Protein AF-A0AAE9F4W0-F1 (afdb_monomer_lite)

Foldseek 3Di:
DWWDKDKDDWDWADDPPDPKIKIKIKIKTFADPQKFKWKAFPVGDGDCQPPPRHRMRIWMWMAMPVVRFIWTQPPVVRDTHTTDDMTMDIDHPD

Radius of gyration: 14.49 Å; chains: 1; bounding box: 34×23×46 Å

Organism: Caenorhabditis briggsae (NCBI:txid6238)

Structure (mmCIF, N/CA/C/O backbone):
data_AF-A0AAE9F4W0-F1
#
_entry.id   AF-A0AAE9F4W0-F1
#
loop_
_atom_site.group_PDB
_atom_site.id
_atom_site.type_symbol
_atom_site.label_atom_id
_atom_site.label_alt_id
_atom_site.label_comp_id
_atom_site.label_asym_id
_atom_site.label_entity_id
_atom_site.label_seq_id
_atom_site.pdbx_PDB_ins_code
_atom_site.Cartn_x
_atom_site.Cartn_y
_atom_site.Cartn_z
_atom_site.occupancy
_atom_site.B_iso_or_equiv
_atom_site.auth_seq_id
_atom_site.auth_comp_id
_atom_site.auth_asym_id
_atom_site.auth_atom_id
_atom_site.pdbx_PDB_model_num
ATOM 1 N N . MET A 1 1 ? -15.656 -5.391 10.576 1.00 91.56 1 MET A N 1
ATOM 2 C CA . MET A 1 1 ? -16.503 -5.196 9.374 1.00 91.56 1 MET A CA 1
ATOM 3 C C . MET A 1 1 ? -15.596 -4.914 8.186 1.00 91.56 1 MET A C 1
ATOM 5 O O . MET A 1 1 ? -14.568 -4.294 8.397 1.00 91.56 1 MET A O 1
ATOM 9 N N . MET A 1 2 ? -15.902 -5.396 6.978 1.00 95.00 2 MET A N 1
ATOM 10 C CA . MET A 1 2 ? -15.079 -5.078 5.801 1.00 95.00 2 MET A CA 1
ATOM 11 C C . MET A 1 2 ? -15.327 -3.627 5.375 1.00 95.00 2 MET A C 1
ATOM 13 O O . MET A 1 2 ? -16.481 -3.207 5.307 1.00 95.00 2 MET A O 1
ATOM 17 N N . ILE A 1 3 ? -14.257 -2.891 5.080 1.00 97.44 3 ILE A N 1
ATOM 18 C CA . ILE A 1 3 ? -14.313 -1.495 4.624 1.00 97.44 3 ILE A CA 1
ATOM 19 C C . ILE A 1 3 ? -13.695 -1.362 3.228 1.00 97.44 3 ILE A C 1
ATOM 21 O O . ILE A 1 3 ? -12.825 -2.163 2.866 1.00 97.44 3 ILE A O 1
ATOM 25 N N . PRO A 1 4 ? -14.139 -0.384 2.419 1.00 97.06 4 PRO A N 1
ATOM 26 C CA . PRO A 1 4 ? -13.627 -0.205 1.070 1.00 97.06 4 PRO A CA 1
ATOM 27 C C . PRO A 1 4 ? -12.134 0.127 1.068 1.00 97.06 4 PRO A C 1
ATOM 29 O O . PRO A 1 4 ? -11.629 0.864 1.917 1.00 97.06 4 PRO A O 1
ATOM 32 N N . VAL A 1 5 ? -11.447 -0.403 0.060 1.00 96.94 5 VAL A N 1
ATOM 33 C CA . VAL A 1 5 ? -10.071 -0.044 -0.276 1.00 96.94 5 VAL A CA 1
ATOM 34 C C . VAL A 1 5 ? -10.120 0.972 -1.410 1.00 96.94 5 VAL A C 1
ATOM 36 O O . VAL A 1 5 ? -10.782 0.747 -2.423 1.00 96.94 5 VAL A O 1
ATOM 39 N N . THR A 1 6 ? -9.419 2.086 -1.249 1.00 97.31 6 THR A N 1
ATOM 40 C CA . THR A 1 6 ? -9.327 3.152 -2.250 1.00 97.31 6 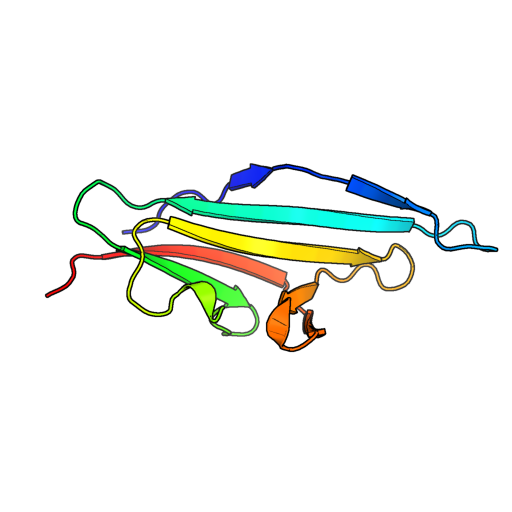THR A CA 1
ATOM 41 C C . THR A 1 6 ? -7.894 3.304 -2.733 1.00 97.31 6 THR A C 1
ATOM 43 O O . THR A 1 6 ? -6.961 3.214 -1.940 1.00 97.31 6 THR A O 1
ATOM 46 N N . SER A 1 7 ? -7.712 3.588 -4.019 1.00 96.00 7 SER A N 1
ATOM 47 C CA . SER A 1 7 ? -6.411 3.917 -4.607 1.00 96.00 7 SER A CA 1
ATOM 48 C C . SER A 1 7 ? -6.383 5.365 -5.087 1.00 96.00 7 SER A C 1
ATOM 50 O O . SER A 1 7 ? -7.360 5.843 -5.663 1.00 96.00 7 SER A O 1
ATOM 52 N N . SER A 1 8 ? -5.261 6.056 -4.905 1.00 97.25 8 SER A N 1
ATOM 53 C CA . SER A 1 8 ? -5.076 7.436 -5.366 1.00 97.25 8 SER A CA 1
ATOM 54 C C . SER A 1 8 ? -3.618 7.726 -5.729 1.00 97.25 8 SER A C 1
ATOM 56 O O . SER A 1 8 ? -2.722 6.938 -5.427 1.00 97.25 8 SER A O 1
ATOM 58 N N . GLY A 1 9 ? -3.380 8.856 -6.403 1.00 95.56 9 GLY A N 1
ATOM 59 C CA . GLY A 1 9 ? -2.022 9.342 -6.666 1.00 95.56 9 GLY A CA 1
ATOM 60 C C . GLY A 1 9 ? -1.192 8.433 -7.575 1.00 95.56 9 GLY A C 1
ATOM 61 O O . GLY A 1 9 ? 0.005 8.283 -7.346 1.00 95.56 9 GLY A O 1
ATOM 62 N N . LEU A 1 10 ? -1.813 7.807 -8.583 1.00 96.62 10 LEU A N 1
ATOM 63 C CA . LEU A 1 10 ? -1.084 7.007 -9.564 1.00 96.62 10 LEU A CA 1
ATOM 64 C C . LEU A 1 10 ? -0.073 7.886 -10.312 1.00 96.62 10 LEU A C 1
ATOM 66 O O . LEU A 1 10 ? -0.433 8.864 -10.965 1.00 96.62 10 LEU A O 1
ATOM 70 N N . THR A 1 11 ? 1.190 7.495 -10.239 1.00 96.94 11 THR A N 1
ATOM 71 C CA . THR A 1 11 ? 2.314 8.101 -10.951 1.00 96.94 11 THR A CA 1
ATOM 72 C C . THR A 1 11 ? 3.000 7.034 -11.787 1.00 96.94 11 THR A C 1
ATOM 74 O O . THR A 1 11 ? 3.112 5.887 -11.361 1.00 96.94 11 THR A O 1
ATOM 77 N N . VAL A 1 12 ? 3.452 7.398 -12.985 1.00 96.62 12 VAL A N 1
ATOM 78 C CA . VAL A 1 12 ? 4.146 6.489 -13.904 1.00 96.62 12 VAL A CA 1
ATOM 79 C C . VAL A 1 12 ? 5.470 7.128 -14.287 1.00 96.62 12 VAL A C 1
ATOM 81 O O . VAL A 1 12 ? 5.498 8.255 -14.775 1.00 96.62 12 VAL A O 1
ATOM 84 N N . THR A 1 13 ? 6.569 6.421 -14.041 1.00 96.38 13 THR A N 1
ATOM 85 C CA . THR A 1 13 ? 7.930 6.908 -14.295 1.00 96.38 13 THR A CA 1
ATOM 86 C C . THR A 1 13 ? 8.642 5.978 -15.276 1.00 96.38 13 THR A C 1
ATOM 88 O O . THR A 1 13 ? 8.684 4.774 -15.019 1.00 96.38 13 THR A O 1
ATOM 91 N N . PRO A 1 14 ? 9.204 6.485 -16.388 1.00 95.81 14 PRO A N 1
ATOM 92 C CA . PRO A 1 14 ? 10.004 5.676 -17.304 1.00 95.81 14 PRO A CA 1
ATOM 93 C C . PRO A 1 14 ? 11.252 5.106 -16.626 1.00 95.81 14 PRO A C 1
ATOM 95 O O . PRO A 1 14 ? 11.899 5.791 -15.832 1.00 95.81 14 PRO A O 1
ATOM 98 N N . ILE A 1 15 ? 11.625 3.877 -16.975 1.00 93.50 15 ILE A N 1
ATOM 99 C CA . ILE A 1 15 ? 12.904 3.285 -16.580 1.00 93.50 15 ILE A CA 1
ATOM 100 C C . ILE A 1 15 ? 13.953 3.700 -17.629 1.00 93.50 15 ILE A C 1
ATOM 102 O O . ILE A 1 15 ? 13.788 3.381 -18.811 1.00 93.50 15 ILE A O 1
ATOM 106 N N . PRO A 1 16 ? 15.026 4.420 -17.243 1.00 93.19 16 PRO A N 1
ATOM 107 C CA . PRO A 1 16 ? 15.997 4.955 -18.193 1.00 93.19 16 PRO A CA 1
ATOM 108 C C . PRO A 1 16 ? 16.573 3.891 -19.129 1.00 93.19 16 PRO A C 1
ATOM 110 O O . PRO A 1 16 ? 16.925 2.797 -18.694 1.00 93.19 16 PRO A O 1
ATOM 113 N N . ASN A 1 17 ? 16.729 4.251 -20.405 1.00 93.56 17 ASN A N 1
ATOM 114 C CA . ASN A 1 17 ? 17.279 3.392 -21.463 1.00 93.56 17 ASN A CA 1
ATOM 115 C C . ASN A 1 17 ? 16.441 2.139 -21.787 1.00 93.56 17 ASN A C 1
ATOM 117 O O . ASN A 1 17 ? 16.944 1.220 -22.432 1.00 93.56 17 ASN A O 1
ATOM 121 N N . THR A 1 18 ? 15.171 2.103 -21.377 1.00 93.19 18 THR A N 1
ATOM 122 C CA . THR A 1 18 ? 14.222 1.028 -21.706 1.00 93.19 18 THR A CA 1
ATOM 123 C C . THR A 1 18 ? 12.889 1.614 -22.180 1.00 93.19 18 THR A C 1
ATOM 125 O O . THR A 1 18 ? 12.658 2.818 -22.066 1.00 93.19 18 THR A O 1
ATOM 128 N N . MET A 1 19 ? 12.000 0.761 -22.696 1.00 93.50 19 MET A N 1
ATOM 129 C CA . MET A 1 19 ? 10.590 1.114 -22.932 1.00 93.50 19 MET A CA 1
ATOM 130 C C . MET A 1 19 ? 9.713 0.854 -21.695 1.00 93.50 19 MET A C 1
ATOM 132 O O . MET A 1 19 ? 8.492 0.996 -21.762 1.00 93.50 19 MET A O 1
ATOM 136 N N . ASP A 1 20 ? 10.323 0.455 -20.578 1.00 96.06 20 ASP A N 1
ATOM 137 C CA . ASP A 1 20 ? 9.627 0.054 -19.368 1.00 96.06 20 ASP A CA 1
ATOM 138 C C . ASP A 1 20 ? 9.266 1.238 -18.472 1.00 96.06 20 ASP A C 1
ATOM 140 O O . ASP A 1 20 ? 9.846 2.325 -18.535 1.00 96.06 20 ASP A O 1
ATOM 144 N N . THR A 1 21 ? 8.289 1.016 -17.598 1.00 96.38 21 THR A N 1
ATOM 145 C CA . THR A 1 21 ? 7.788 2.014 -16.654 1.00 96.38 21 THR A CA 1
ATOM 146 C C . THR A 1 21 ? 7.615 1.419 -15.264 1.00 96.38 21 THR A C 1
ATOM 148 O O . THR A 1 21 ? 7.353 0.231 -15.096 1.00 96.38 21 THR A O 1
ATOM 151 N N . THR A 1 22 ? 7.735 2.268 -14.248 1.00 96.62 22 THR A N 1
ATOM 152 C CA . THR A 1 22 ? 7.329 1.968 -12.876 1.00 96.62 22 THR A CA 1
ATOM 153 C C . THR A 1 22 ? 6.096 2.792 -12.539 1.00 96.62 22 THR A C 1
ATOM 155 O O . THR A 1 22 ? 6.138 4.022 -12.561 1.00 96.62 22 THR A O 1
ATOM 158 N N . SER A 1 23 ? 5.005 2.111 -12.216 1.00 96.94 23 SER A N 1
ATOM 159 C CA . SER A 1 23 ? 3.785 2.703 -11.676 1.00 96.94 23 SER A CA 1
ATOM 160 C C . SER A 1 23 ? 3.843 2.702 -10.153 1.00 96.94 23 SER A C 1
ATOM 162 O O . SER A 1 23 ? 4.166 1.675 -9.566 1.00 96.94 23 SER A O 1
ATOM 164 N N . THR A 1 24 ? 3.511 3.815 -9.508 1.00 96.19 24 THR A N 1
ATOM 165 C CA . THR A 1 24 ? 3.423 3.930 -8.043 1.00 96.19 24 THR A CA 1
ATOM 166 C C . THR A 1 24 ? 2.100 4.574 -7.663 1.00 96.19 24 THR A C 1
ATOM 168 O O . THR A 1 24 ? 1.695 5.544 -8.297 1.00 96.19 24 THR A O 1
ATOM 171 N N . MET A 1 25 ? 1.420 4.058 -6.642 1.00 96.62 25 MET A N 1
ATOM 172 C CA . MET A 1 25 ? 0.184 4.651 -6.124 1.00 96.62 25 MET A CA 1
ATOM 173 C C . MET A 1 25 ? 0.068 4.481 -4.610 1.00 96.62 25 MET A C 1
ATOM 175 O O . MET A 1 25 ? 0.736 3.634 -4.010 1.00 96.62 25 MET A O 1
ATOM 179 N N . THR A 1 26 ? -0.827 5.257 -4.005 1.00 97.19 26 THR A N 1
ATOM 180 C CA . THR A 1 26 ? -1.233 5.085 -2.611 1.00 97.19 26 THR A CA 1
ATOM 181 C C . THR A 1 26 ? -2.503 4.250 -2.545 1.00 97.19 26 THR A C 1
ATOM 183 O O . THR A 1 26 ? -3.487 4.561 -3.216 1.00 97.19 26 THR A O 1
ATOM 186 N N . VAL A 1 27 ? -2.494 3.213 -1.711 1.00 96.81 27 VAL A N 1
ATOM 187 C CA . VAL A 1 27 ? -3.669 2.401 -1.376 1.00 96.81 27 VAL A CA 1
ATOM 188 C C . VAL A 1 27 ? -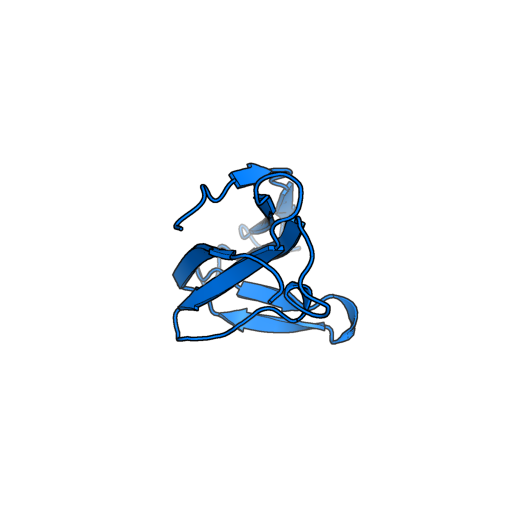4.035 2.676 0.073 1.00 96.81 27 VAL A C 1
ATOM 190 O O . VAL A 1 27 ? -3.176 2.617 0.949 1.00 96.81 27 VAL A O 1
ATOM 193 N N . SER A 1 28 ? -5.297 2.988 0.338 1.00 97.50 28 SER A N 1
ATOM 194 C CA . SER A 1 28 ? -5.757 3.373 1.668 1.00 97.50 28 SER A CA 1
ATOM 195 C C . SER A 1 28 ? -7.107 2.776 2.022 1.00 97.50 28 SER A C 1
ATOM 197 O O . SER A 1 28 ? -7.918 2.455 1.153 1.00 97.50 28 SER A O 1
ATOM 199 N N . CYS A 1 29 ? -7.360 2.670 3.320 1.00 96.62 29 CYS A N 1
ATOM 200 C CA . CYS A 1 29 ? -8.676 2.398 3.870 1.00 96.62 29 CYS A CA 1
ATOM 201 C C . CYS A 1 29 ? -8.860 3.158 5.184 1.00 96.62 29 CYS A C 1
ATOM 203 O O . CYS A 1 29 ? -7.911 3.348 5.949 1.00 96.62 29 CYS A O 1
ATOM 205 N N . THR A 1 30 ? -10.089 3.603 5.424 1.00 97.62 30 THR A N 1
ATOM 206 C CA . THR A 1 30 ? -10.450 4.439 6.570 1.00 97.62 30 THR A CA 1
ATOM 207 C C . THR A 1 30 ? -11.657 3.831 7.263 1.00 97.62 30 THR A C 1
ATOM 209 O O . THR A 1 30 ? -12.690 3.609 6.632 1.00 97.62 30 THR A O 1
ATOM 212 N N . ALA A 1 31 ? -11.508 3.553 8.553 1.00 97.44 31 ALA A N 1
ATOM 213 C CA . ALA A 1 31 ? -12.575 3.078 9.417 1.00 97.44 31 ALA A CA 1
ATOM 214 C C . ALA A 1 31 ? -13.497 4.227 9.854 1.00 97.44 31 ALA A C 1
ATOM 216 O O . ALA A 1 31 ? -13.124 5.411 9.823 1.00 97.44 31 ALA A O 1
ATOM 217 N N . ALA A 1 32 ? -14.701 3.877 10.304 1.00 96.62 32 ALA A N 1
ATOM 218 C CA . ALA A 1 32 ? -15.610 4.832 10.925 1.00 96.62 32 ALA A CA 1
ATOM 219 C C . ALA A 1 32 ? -14.983 5.492 12.169 1.00 96.62 32 ALA A C 1
ATOM 221 O O . ALA A 1 32 ? -14.033 4.988 12.769 1.00 96.62 32 ALA A O 1
ATOM 222 N N . ASN A 1 33 ? -15.515 6.652 12.562 1.00 94.62 33 ASN A N 1
ATOM 223 C CA . ASN A 1 33 ? -15.006 7.390 13.716 1.00 94.62 33 ASN A CA 1
ATOM 224 C C . ASN A 1 33 ? -15.057 6.536 14.997 1.00 94.62 33 ASN A C 1
ATOM 226 O O . ASN A 1 33 ? -16.090 5.942 15.301 1.00 94.62 33 ASN A O 1
ATOM 230 N N . GLY A 1 34 ? -13.949 6.496 15.741 1.00 92.25 34 GLY A N 1
ATOM 231 C CA . GLY A 1 34 ? -13.798 5.673 16.946 1.00 92.25 34 GLY A CA 1
ATOM 232 C C . GLY A 1 34 ? -13.455 4.199 16.694 1.00 92.25 34 GLY A C 1
ATOM 233 O O . GLY A 1 34 ? -13.297 3.451 17.655 1.00 92.25 34 GLY A O 1
ATOM 234 N N . LEU A 1 35 ? -13.318 3.776 15.434 1.00 96.50 35 LEU A N 1
ATOM 235 C CA . LEU A 1 35 ? -12.824 2.451 15.052 1.00 96.50 35 LEU A CA 1
ATOM 236 C C . LEU A 1 35 ? -11.415 2.558 14.458 1.00 96.50 35 LEU A C 1
ATOM 238 O O . LEU A 1 35 ? -10.985 3.626 14.019 1.00 96.50 35 LEU A O 1
ATOM 242 N N . PHE A 1 36 ? -10.704 1.435 14.410 1.00 96.75 36 PHE A N 1
ATOM 243 C CA . PHE A 1 36 ? -9.431 1.333 13.703 1.00 96.75 36 PHE A CA 1
ATOM 244 C C . PHE A 1 36 ? -9.581 0.531 12.417 1.00 96.75 36 PHE A C 1
ATOM 246 O O . PHE A 1 36 ? -10.378 -0.404 12.352 1.00 96.75 36 PHE A O 1
ATOM 253 N N . ALA A 1 37 ? -8.790 0.885 11.410 1.00 97.50 37 ALA A N 1
ATOM 254 C CA . ALA A 1 37 ? -8.638 0.131 10.178 1.00 97.50 37 ALA A CA 1
ATOM 255 C C . ALA A 1 37 ? -7.469 -0.855 10.307 1.00 97.50 37 ALA A C 1
ATOM 257 O O . ALA A 1 37 ? -6.440 -0.567 10.916 1.00 97.50 37 ALA A O 1
ATOM 258 N N . PHE A 1 38 ? -7.625 -2.024 9.700 1.00 96.38 38 PHE A N 1
ATOM 259 C CA . PHE A 1 38 ? -6.613 -3.066 9.645 1.00 96.38 38 PHE A CA 1
ATOM 260 C C . PHE A 1 38 ? -6.541 -3.623 8.227 1.00 96.38 38 PHE A C 1
ATOM 262 O O . PHE A 1 38 ? -7.504 -4.215 7.728 1.00 96.38 38 PHE A O 1
ATOM 269 N N . MET A 1 39 ? -5.405 -3.404 7.571 1.00 96.88 39 MET A N 1
ATOM 270 C CA . MET A 1 39 ? -5.150 -3.806 6.191 1.00 96.88 39 MET A CA 1
ATOM 271 C C . MET A 1 39 ? -4.406 -5.143 6.141 1.00 96.88 39 MET A C 1
ATOM 273 O O . MET A 1 39 ? -3.502 -5.377 6.933 1.00 96.88 39 MET A O 1
ATOM 277 N N . ILE A 1 40 ? -4.766 -6.020 5.213 1.00 95.56 40 ILE A N 1
ATOM 278 C CA . ILE A 1 40 ? -4.159 -7.345 5.034 1.00 95.56 40 ILE A CA 1
ATOM 279 C C . ILE A 1 40 ? -3.854 -7.531 3.547 1.00 95.56 40 ILE A C 1
ATOM 281 O O . ILE A 1 40 ? -4.673 -7.176 2.693 1.00 95.56 40 ILE A O 1
ATOM 285 N N . PHE A 1 41 ? -2.684 -8.086 3.244 1.00 91.88 41 PHE A N 1
ATOM 286 C CA . PHE A 1 41 ? -2.234 -8.428 1.898 1.00 91.88 41 PHE A CA 1
ATOM 287 C C . PHE A 1 41 ? -2.198 -9.928 1.678 1.00 91.88 41 PHE A C 1
ATOM 289 O O . PHE A 1 41 ? -1.995 -10.685 2.620 1.00 91.88 41 PHE A O 1
ATOM 296 N N . GLU A 1 42 ? -2.289 -10.331 0.413 1.00 90.19 42 GLU A N 1
ATOM 297 C CA . GLU A 1 42 ? -1.978 -11.694 -0.019 1.00 90.19 42 GLU A CA 1
ATOM 298 C C . GLU A 1 42 ? -0.611 -11.758 -0.722 1.00 90.19 42 GLU A C 1
ATOM 300 O O . GLU A 1 42 ? -0.398 -10.969 -1.655 1.00 90.19 42 GLU A O 1
ATOM 305 N N . PRO A 1 43 ? 0.277 -12.711 -0.370 1.00 81.19 43 PRO A N 1
ATOM 306 C CA . PRO A 1 43 ? 0.097 -13.737 0.672 1.00 81.19 43 PRO A CA 1
ATOM 307 C C . PRO A 1 43 ? 0.128 -13.130 2.086 1.00 81.19 43 PRO A C 1
ATOM 309 O O . PRO A 1 43 ? 0.947 -12.247 2.312 1.00 81.19 43 PRO A O 1
ATOM 312 N N . GLU A 1 44 ? -0.759 -13.595 2.982 1.00 76.31 44 GLU A N 1
ATOM 313 C CA . GLU A 1 44 ? -1.058 -13.096 4.351 1.00 76.31 44 GLU A CA 1
ATOM 314 C C . GLU A 1 44 ? 0.056 -12.278 5.043 1.00 76.31 44 GLU A C 1
ATOM 316 O O . GLU A 1 44 ? 0.804 -12.757 5.899 1.00 76.31 44 GLU A O 1
ATOM 321 N N . LEU A 1 45 ? 0.136 -10.994 4.699 1.00 82.62 45 LEU A N 1
ATOM 322 C CA . LEU A 1 45 ? 1.070 -10.022 5.261 1.00 82.62 45 LEU A CA 1
ATOM 323 C C . LEU A 1 45 ? 0.289 -8.816 5.765 1.00 82.62 45 LEU A C 1
ATOM 325 O O . LEU A 1 45 ? -0.706 -8.410 5.171 1.00 82.62 45 LEU A O 1
ATOM 329 N N . ASN A 1 46 ? 0.773 -8.203 6.839 1.00 91.69 46 ASN A N 1
ATOM 330 C CA . ASN A 1 46 ? 0.200 -6.969 7.361 1.00 91.69 46 ASN A CA 1
ATOM 331 C C . ASN A 1 46 ? 1.210 -5.836 7.166 1.00 91.69 46 ASN A C 1
ATOM 333 O O . ASN A 1 46 ? 2.380 -6.007 7.532 1.00 91.69 46 ASN A O 1
ATOM 337 N N . PRO A 1 47 ? 0.795 -4.680 6.623 1.00 93.88 47 PRO A N 1
ATOM 338 C CA . PRO A 1 47 ? 1.650 -3.514 6.604 1.00 93.88 47 PRO A CA 1
ATOM 339 C C . PRO A 1 47 ? 1.922 -3.068 8.032 1.00 93.88 47 PRO A C 1
ATOM 341 O O . PRO A 1 47 ? 1.059 -3.121 8.913 1.00 93.88 47 PRO A O 1
ATOM 344 N N . ARG A 1 48 ? 3.118 -2.539 8.253 1.00 93.31 48 ARG A N 1
ATOM 345 C CA . ARG A 1 48 ? 3.454 -1.886 9.522 1.00 93.31 48 ARG A CA 1
ATOM 346 C C . ARG A 1 48 ? 2.561 -0.669 9.794 1.00 93.31 48 ARG A C 1
ATOM 348 O O . ARG A 1 48 ? 2.473 -0.243 10.933 1.00 93.31 48 ARG A O 1
ATOM 355 N N . GLU A 1 49 ? 1.930 -0.091 8.769 1.00 95.19 49 GLU A N 1
ATOM 356 C CA . GLU A 1 49 ? 0.993 1.020 8.916 1.00 95.19 49 GLU A CA 1
ATOM 357 C C . GLU A 1 49 ? -0.259 0.621 9.707 1.00 95.19 49 GLU A C 1
ATOM 359 O O . GLU A 1 49 ? -0.953 1.500 10.192 1.00 95.19 49 GLU A O 1
ATOM 364 N N . ASN A 1 50 ? -0.509 -0.674 9.934 1.00 95.06 50 ASN A N 1
ATOM 365 C CA . ASN A 1 50 ? -1.489 -1.125 10.927 1.00 95.06 50 ASN A CA 1
ATOM 366 C C . ASN A 1 50 ? -1.046 -0.870 12.384 1.00 95.06 50 ASN A C 1
ATOM 368 O O . ASN A 1 50 ? -1.831 -1.080 13.312 1.00 95.06 50 ASN A O 1
ATOM 372 N N . ALA A 1 51 ? 0.214 -0.488 12.621 1.00 91.62 51 ALA A N 1
ATOM 373 C CA . ALA A 1 51 ? 0.737 -0.263 13.962 1.00 91.62 51 ALA A CA 1
ATOM 374 C C . ALA A 1 51 ? -0.027 0.859 14.672 1.00 91.62 51 ALA A C 1
ATOM 376 O O . ALA A 1 51 ? -0.347 1.887 14.083 1.00 91.62 51 ALA A O 1
ATOM 377 N N . ASN A 1 52 ? -0.259 0.666 15.972 1.00 92.69 52 ASN A N 1
ATOM 378 C CA . ASN A 1 52 ? -1.019 1.575 16.835 1.00 92.69 52 ASN A CA 1
ATOM 379 C C . ASN A 1 52 ? -2.510 1.704 16.487 1.00 92.69 52 ASN A C 1
ATOM 381 O O . ASN A 1 52 ? -3.138 2.660 16.931 1.00 92.69 52 ASN A O 1
ATOM 385 N N . LEU A 1 53 ? -3.075 0.741 15.742 1.00 94.12 53 LEU A N 1
ATOM 386 C CA . LEU A 1 53 ? -4.513 0.653 15.460 1.00 94.12 53 LEU A CA 1
ATOM 387 C C . LEU A 1 53 ? -5.084 1.985 14.928 1.00 94.12 53 LEU A C 1
ATOM 389 O O . LEU A 1 53 ? -5.972 2.576 15.547 1.00 94.12 53 LEU A O 1
ATOM 393 N N . PRO A 1 54 ? -4.564 2.512 13.806 1.00 96.62 54 PRO A N 1
ATOM 394 C CA . PRO A 1 54 ? -4.982 3.814 13.319 1.00 96.62 54 PRO A CA 1
ATOM 395 C C . PRO A 1 54 ? -6.373 3.740 12.688 1.00 96.62 54 PRO A C 1
ATOM 397 O O . PRO A 1 54 ? -6.779 2.723 12.131 1.00 96.62 54 PRO A O 1
ATOM 400 N N . G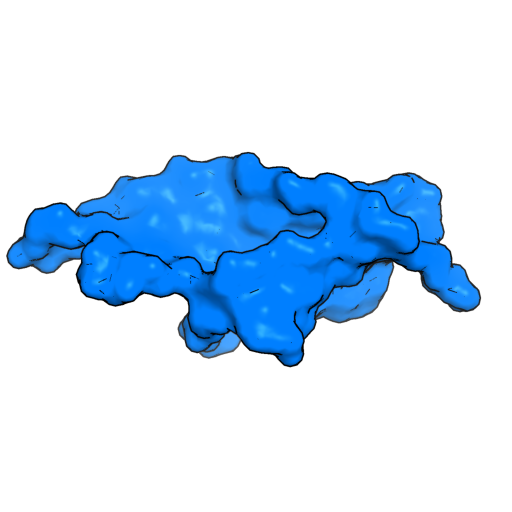LN A 1 55 ? -7.087 4.863 12.678 1.00 96.81 55 GLN A N 1
ATOM 401 C CA . GLN A 1 55 ? -8.356 4.965 11.954 1.00 96.81 55 GLN A CA 1
ATOM 402 C C . GLN A 1 55 ? -8.168 4.859 10.430 1.00 96.81 55 GLN A C 1
ATOM 404 O O . GLN A 1 55 ? -9.058 4.398 9.721 1.00 96.81 55 GLN A O 1
ATOM 409 N N . THR A 1 56 ? -7.017 5.290 9.912 1.00 97.31 56 THR A N 1
ATOM 410 C CA . THR A 1 56 ? -6.680 5.209 8.487 1.00 97.31 56 THR A CA 1
ATOM 411 C C . THR A 1 56 ? -5.358 4.485 8.307 1.00 97.31 56 THR A C 1
ATOM 413 O O . THR A 1 56 ? -4.357 4.871 8.907 1.00 97.31 56 THR A O 1
ATOM 416 N N . VAL A 1 57 ? -5.354 3.484 7.432 1.00 97.31 57 VAL A N 1
ATOM 417 C CA . VAL A 1 57 ? -4.141 2.816 6.957 1.00 97.31 57 VAL A CA 1
ATOM 418 C C . VAL A 1 57 ? -3.921 3.242 5.513 1.00 97.31 57 VAL A C 1
ATOM 420 O O . VAL A 1 57 ? -4.825 3.114 4.689 1.00 97.31 57 VAL A O 1
ATOM 423 N N . ALA A 1 58 ? -2.731 3.754 5.205 1.00 96.75 58 ALA A N 1
ATOM 424 C CA . ALA A 1 58 ? -2.346 4.164 3.860 1.00 96.75 58 ALA A CA 1
ATOM 425 C C . ALA A 1 58 ? -0.940 3.652 3.546 1.00 96.75 58 ALA A C 1
ATOM 427 O O . ALA A 1 58 ? -0.005 3.908 4.297 1.00 96.75 58 ALA A O 1
ATOM 428 N N . ILE A 1 59 ? -0.799 2.946 2.431 1.00 95.81 59 ILE A N 1
ATOM 429 C CA . ILE A 1 59 ? 0.455 2.343 1.983 1.00 95.81 59 ILE A CA 1
ATOM 430 C C . ILE A 1 59 ? 0.822 2.842 0.595 1.00 95.81 59 ILE A C 1
ATOM 432 O O . ILE A 1 59 ? -0.043 3.241 -0.187 1.00 95.81 59 ILE A O 1
ATOM 436 N N . THR A 1 60 ? 2.097 2.715 0.253 1.00 95.94 60 THR A N 1
ATOM 437 C CA . THR A 1 60 ? 2.568 2.887 -1.119 1.00 95.94 60 THR A CA 1
ATOM 438 C C . THR A 1 60 ? 2.760 1.522 -1.763 1.00 95.94 60 THR A C 1
ATOM 440 O O . THR A 1 60 ? 3.358 0.623 -1.168 1.00 95.94 60 THR A O 1
ATOM 443 N N . VAL A 1 61 ? 2.275 1.371 -2.993 1.00 95.88 61 VAL A N 1
ATOM 444 C CA . VAL A 1 61 ? 2.509 0.184 -3.820 1.00 95.88 61 VAL A CA 1
ATOM 445 C C . VAL A 1 61 ? 3.148 0.592 -5.139 1.00 95.88 61 VAL A C 1
ATOM 447 O O . VAL A 1 61 ? 2.831 1.649 -5.688 1.00 95.88 61 VAL A O 1
ATOM 450 N N . SER A 1 62 ? 4.040 -0.247 -5.653 1.00 96.06 62 SER A N 1
ATOM 451 C CA . SER A 1 62 ? 4.711 -0.043 -6.933 1.00 96.06 62 SER A CA 1
ATOM 452 C C . SER A 1 62 ? 4.621 -1.278 -7.822 1.00 96.06 62 SER A C 1
ATOM 454 O O . SER A 1 62 ? 4.593 -2.407 -7.341 1.00 96.06 62 SER A O 1
ATOM 456 N N . CYS A 1 63 ? 4.564 -1.075 -9.132 1.00 96.00 63 CYS A N 1
ATOM 457 C CA . CYS A 1 63 ? 4.582 -2.134 -10.134 1.00 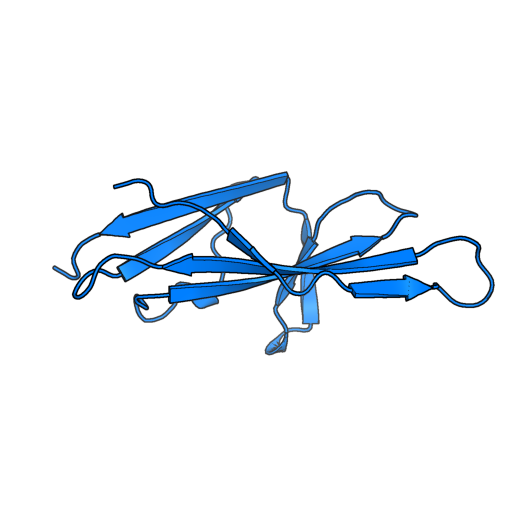96.00 63 CYS A CA 1
ATOM 458 C C . CYS A 1 63 ? 5.466 -1.700 -11.297 1.00 96.00 63 CYS A C 1
ATOM 460 O O . CYS A 1 63 ? 5.264 -0.632 -11.870 1.00 96.00 63 CYS A O 1
ATOM 462 N N . SER A 1 64 ? 6.432 -2.537 -11.661 1.00 95.12 64 SER A N 1
ATOM 463 C CA . SER A 1 64 ? 7.233 -2.356 -12.874 1.00 95.12 64 SER A CA 1
ATOM 464 C C . SER A 1 64 ? 6.577 -3.089 -14.043 1.00 95.12 64 SER A C 1
ATOM 466 O O . SER A 1 64 ? 6.072 -4.196 -13.851 1.00 95.12 64 SER A O 1
ATOM 468 N N . SER A 1 65 ? 6.614 -2.521 -15.251 1.00 94.75 65 SER A N 1
ATOM 469 C CA . SER A 1 65 ? 6.178 -3.214 -16.473 1.00 94.75 65 SER A CA 1
ATOM 470 C C . SER A 1 65 ? 7.068 -4.401 -16.850 1.00 94.75 65 SER A C 1
ATOM 472 O O . SER A 1 65 ? 6.621 -5.246 -17.617 1.00 94.75 65 SER A O 1
ATOM 474 N N . VAL A 1 66 ? 8.278 -4.486 -16.281 1.00 93.38 66 VAL A N 1
ATOM 475 C CA . VAL A 1 66 ? 9.205 -5.615 -16.465 1.00 93.38 66 VAL A CA 1
ATOM 476 C C . VAL A 1 66 ? 8.661 -6.876 -15.793 1.00 93.38 66 VAL A C 1
ATOM 478 O O . VAL A 1 66 ? 8.542 -7.923 -16.420 1.00 93.38 66 VAL A O 1
ATOM 481 N N . ASP A 1 67 ? 8.315 -6.759 -14.508 1.00 92.38 67 ASP A N 1
ATOM 482 C CA . ASP A 1 67 ? 7.915 -7.900 -13.678 1.00 92.38 67 ASP A CA 1
ATOM 483 C C . ASP A 1 67 ? 6.394 -8.112 -13.689 1.00 92.38 67 ASP A C 1
ATOM 485 O O . ASP A 1 67 ? 5.923 -9.210 -13.413 1.00 92.38 67 ASP A O 1
ATOM 489 N N . MET A 1 68 ? 5.620 -7.047 -13.936 1.00 93.56 68 MET A N 1
ATOM 490 C CA . MET A 1 68 ? 4.154 -7.006 -13.817 1.00 93.56 68 MET A CA 1
ATOM 491 C C . MET A 1 68 ? 3.617 -7.490 -12.455 1.00 9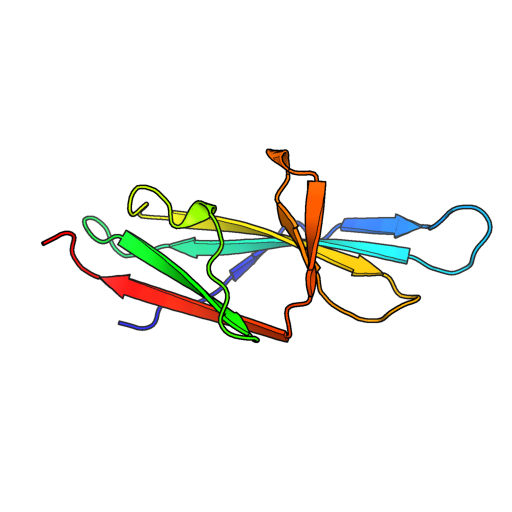3.56 68 MET A C 1
ATOM 493 O O . MET A 1 68 ? 2.513 -8.026 -12.357 1.00 93.56 68 MET A O 1
ATOM 497 N N . VAL A 1 69 ? 4.389 -7.275 -11.384 1.00 94.19 69 VAL A N 1
ATOM 498 C CA . VAL A 1 69 ? 4.029 -7.633 -10.004 1.00 94.19 69 VAL A CA 1
ATOM 499 C C . VAL A 1 69 ? 3.919 -6.377 -9.145 1.00 94.19 69 VAL A C 1
ATOM 501 O O . VAL A 1 69 ? 4.874 -5.601 -9.049 1.00 94.19 69 VAL A O 1
ATOM 504 N N . TRP A 1 70 ? 2.779 -6.218 -8.466 1.00 94.62 70 TRP A N 1
ATOM 505 C CA . TRP A 1 70 ? 2.593 -5.190 -7.443 1.00 94.62 70 TRP A CA 1
ATOM 506 C C . TRP A 1 70 ? 3.393 -5.526 -6.189 1.00 94.62 70 TRP A C 1
ATOM 508 O O . TRP A 1 70 ? 3.373 -6.651 -5.690 1.00 94.62 70 TRP A O 1
ATOM 518 N N . LYS A 1 71 ? 4.103 -4.530 -5.667 1.00 95.69 71 LYS A N 1
ATOM 519 C CA . LYS A 1 71 ? 4.936 -4.633 -4.476 1.00 95.69 71 LYS A CA 1
ATOM 520 C C . LYS A 1 71 ? 4.535 -3.543 -3.489 1.00 95.69 71 LYS A C 1
ATOM 522 O O . LYS A 1 71 ? 4.485 -2.371 -3.850 1.00 95.69 71 LYS A O 1
ATOM 527 N N . TYR A 1 72 ? 4.271 -3.916 -2.244 1.00 95.75 72 TYR A N 1
ATOM 528 C CA . TYR A 1 72 ? 4.220 -2.976 -1.130 1.00 95.75 72 TYR A CA 1
ATOM 529 C C . TYR A 1 72 ? 5.613 -2.378 -0.905 1.00 95.75 72 TYR A C 1
ATOM 531 O O . TYR A 1 72 ? 6.609 -3.108 -0.913 1.00 95.75 72 TYR A O 1
ATOM 539 N N . VAL A 1 73 ? 5.663 -1.059 -0.717 1.00 94.25 73 VAL A N 1
ATOM 540 C CA . VAL A 1 73 ? 6.882 -0.292 -0.459 1.00 94.25 73 VA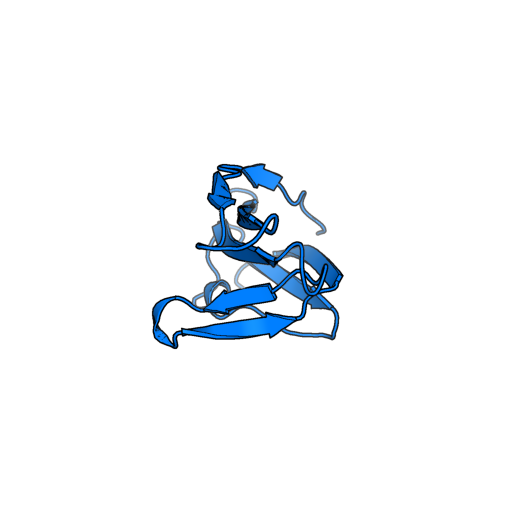L A CA 1
ATOM 541 C C . VAL A 1 73 ? 6.906 0.128 1.007 1.00 94.25 73 VAL A C 1
ATOM 543 O O . VAL A 1 73 ? 6.249 1.093 1.399 1.00 94.25 73 VAL A O 1
ATOM 546 N N . ASP A 1 74 ? 7.703 -0.561 1.819 1.00 90.06 74 ASP A N 1
ATOM 547 C CA . ASP A 1 74 ? 7.996 -0.113 3.179 1.00 90.06 74 ASP A CA 1
ATOM 548 C C . ASP A 1 74 ? 9.060 0.995 3.124 1.00 90.06 74 ASP A C 1
ATOM 550 O O . ASP A 1 74 ? 10.252 0.725 3.004 1.00 90.06 74 ASP A O 1
ATOM 554 N N . VAL A 1 75 ? 8.622 2.255 3.178 1.00 81.69 75 VAL A N 1
ATOM 555 C CA . VAL A 1 75 ? 9.467 3.430 2.892 1.00 81.69 75 VAL A CA 1
ATOM 556 C C . VAL A 1 75 ? 10.724 3.527 3.800 1.00 81.69 75 VAL A C 1
ATOM 558 O O . VAL A 1 75 ? 11.828 3.577 3.269 1.00 81.69 75 VAL A O 1
ATOM 561 N N . PRO A 1 76 ? 10.621 3.512 5.140 1.00 81.94 76 PRO A N 1
ATOM 562 C CA . PRO A 1 76 ? 11.733 3.449 6.088 1.00 81.94 76 PRO A CA 1
ATOM 563 C C . PRO A 1 76 ? 12.675 2.256 5.970 1.00 81.94 76 PRO A C 1
ATOM 565 O O . PRO A 1 76 ? 13.858 2.436 6.242 1.00 81.94 76 PRO A O 1
ATOM 568 N N . SER A 1 77 ? 12.200 1.057 5.614 1.00 83.94 77 SER A N 1
ATOM 569 C CA . SER A 1 77 ? 13.109 -0.092 5.451 1.00 83.94 77 SER A CA 1
ATOM 570 C C . SER A 1 77 ? 13.631 -0.250 4.021 1.00 83.94 77 SER A C 1
ATOM 572 O O . SER A 1 77 ? 14.576 -1.002 3.793 1.00 83.94 77 SER A O 1
ATOM 574 N N . GLY A 1 78 ? 13.011 0.427 3.050 1.00 81.25 78 GLY A N 1
ATOM 575 C CA . GLY A 1 78 ? 13.243 0.234 1.619 1.00 81.25 78 GLY A CA 1
ATOM 576 C C . GLY A 1 78 ? 12.801 -1.141 1.105 1.00 81.25 78 GLY A C 1
ATOM 577 O O . GLY A 1 78 ? 13.076 -1.485 -0.047 1.00 81.25 78 GLY A O 1
ATOM 578 N N . ARG A 1 79 ? 12.147 -1.962 1.939 1.00 86.88 79 ARG A N 1
ATOM 579 C CA . ARG A 1 79 ? 11.797 -3.338 1.587 1.00 86.88 79 ARG A CA 1
ATOM 580 C C . ARG A 1 79 ? 10.605 -3.358 0.636 1.00 86.88 79 ARG A C 1
ATOM 582 O O . ARG A 1 79 ? 9.558 -2.778 0.913 1.00 86.88 79 ARG A O 1
ATOM 589 N N . LEU A 1 80 ? 10.763 -4.111 -0.449 1.00 91.06 80 LEU A N 1
ATOM 590 C CA . LEU A 1 80 ? 9.699 -4.413 -1.398 1.00 91.06 80 LEU A CA 1
ATOM 591 C C . LEU A 1 80 ? 9.142 -5.808 -1.127 1.00 91.06 80 LEU A C 1
ATOM 593 O O . LEU A 1 80 ? 9.904 -6.769 -1.000 1.00 91.06 80 LEU A O 1
ATOM 597 N N . GLN A 1 81 ? 7.820 -5.926 -1.043 1.00 92.19 81 GLN A N 1
ATOM 598 C CA . GLN A 1 81 ? 7.144 -7.206 -0.814 1.00 92.19 81 GLN A CA 1
ATOM 599 C C . GLN A 1 81 ? 6.047 -7.396 -1.850 1.00 92.19 81 GLN A C 1
ATOM 601 O O . GLN A 1 81 ? 5.189 -6.531 -1.980 1.00 92.19 81 GLN A O 1
ATOM 606 N N . ALA A 1 82 ? 6.083 -8.500 -2.594 1.00 94.19 82 ALA A N 1
ATOM 607 C CA . ALA A 1 82 ? 5.061 -8.794 -3.592 1.00 94.19 82 ALA A CA 1
ATOM 608 C C . ALA A 1 82 ? 3.694 -8.985 -2.924 1.00 94.19 82 ALA A C 1
ATOM 610 O O . ALA A 1 82 ? 3.587 -9.696 -1.925 1.00 94.19 82 ALA A O 1
ATOM 611 N N . ILE A 1 83 ? 2.669 -8.360 -3.498 1.00 94.88 83 ILE A N 1
ATOM 612 C CA . ILE A 1 83 ? 1.283 -8.466 -3.054 1.00 94.88 83 ILE A CA 1
ATOM 613 C C . ILE A 1 83 ? 0.377 -8.706 -4.260 1.00 94.88 83 ILE A C 1
ATOM 615 O O . ILE A 1 83 ? 0.625 -8.209 -5.358 1.00 94.88 83 ILE A O 1
ATOM 619 N N . THR A 1 84 ? -0.692 -9.464 -4.056 1.00 93.25 84 THR A N 1
ATOM 620 C CA . THR A 1 84 ? -1.657 -9.811 -5.117 1.00 93.25 84 THR A CA 1
ATOM 621 C C . THR A 1 84 ? -3.048 -9.258 -4.852 1.00 93.25 84 THR A C 1
ATOM 623 O O . THR A 1 84 ? -3.805 -9.003 -5.785 1.00 93.25 84 THR A O 1
ATOM 626 N N . SER A 1 85 ? -3.387 -9.030 -3.585 1.00 93.12 85 SER A N 1
ATOM 627 C CA . SER A 1 85 ? -4.631 -8.378 -3.199 1.00 93.12 85 SER A CA 1
ATOM 628 C C . SER A 1 85 ? -4.464 -7.616 -1.891 1.00 93.12 85 SER A C 1
ATOM 630 O O . SER A 1 85 ? -3.541 -7.885 -1.120 1.00 93.12 85 SER A O 1
ATOM 632 N N . VAL A 1 86 ? -5.365 -6.661 -1.667 1.00 95.00 86 VAL A N 1
ATOM 633 C CA . VAL A 1 86 ? -5.468 -5.881 -0.435 1.00 95.00 86 VAL A CA 1
ATOM 634 C C . VAL A 1 86 ? -6.898 -5.995 0.071 1.00 95.00 86 VAL A C 1
ATOM 636 O O . VAL A 1 86 ? -7.850 -5.827 -0.694 1.00 95.00 86 VAL A O 1
ATOM 639 N N . ARG A 1 87 ? -7.053 -6.270 1.362 1.00 95.75 87 ARG A N 1
ATOM 640 C CA . ARG A 1 87 ? -8.340 -6.279 2.063 1.00 95.75 87 ARG A CA 1
ATOM 641 C C . ARG A 1 87 ? -8.227 -5.415 3.306 1.00 95.75 87 ARG A C 1
ATOM 643 O O . ARG A 1 87 ? -7.177 -5.397 3.940 1.00 95.75 87 ARG A O 1
ATOM 650 N N . CYS A 1 88 ? -9.305 -4.733 3.672 1.00 96.50 88 CYS A N 1
ATOM 651 C CA . CYS A 1 88 ? -9.350 -3.959 4.906 1.00 96.50 88 CYS A CA 1
ATOM 652 C C . CYS A 1 88 ? -10.565 -4.313 5.750 1.00 96.50 88 CYS A C 1
ATOM 654 O O . CYS A 1 88 ? -11.675 -4.485 5.241 1.00 96.50 88 CYS A O 1
ATOM 656 N N . ASN A 1 89 ? -10.339 -4.359 7.057 1.00 96.19 89 ASN A N 1
ATOM 657 C CA . ASN A 1 89 ? -11.372 -4.520 8.064 1.00 96.19 89 ASN A CA 1
ATOM 658 C C . ASN A 1 89 ? -11.307 -3.370 9.066 1.00 96.19 89 ASN A C 1
ATOM 660 O O . ASN A 1 89 ? -10.226 -2.882 9.370 1.00 96.19 89 ASN A O 1
ATOM 664 N N . GLU A 1 90 ? -12.449 -2.985 9.618 1.00 96.50 90 GLU A N 1
ATOM 665 C CA . GLU A 1 90 ? -12.532 -2.137 10.802 1.00 96.50 90 GLU A CA 1
ATOM 666 C C . GLU A 1 90 ? -12.970 -2.921 12.041 1.00 96.50 90 GLU A C 1
ATOM 668 O O . GLU A 1 90 ? -13.749 -3.884 11.942 1.00 96.50 90 GLU A O 1
ATOM 673 N N . ALA A 1 91 ? -12.486 -2.488 13.204 1.00 92.56 91 ALA A N 1
ATOM 674 C CA . ALA A 1 91 ? -12.870 -3.014 14.510 1.00 92.56 91 ALA A CA 1
ATOM 675 C C . ALA A 1 91 ? -12.751 -1.941 15.606 1.00 92.56 91 ALA A C 1
ATOM 677 O O . ALA A 1 91 ? -12.086 -0.920 15.431 1.00 92.56 91 ALA A O 1
ATOM 678 N N . ALA A 1 92 ? -13.426 -2.168 16.734 1.00 88.62 92 ALA A N 1
ATOM 679 C CA . ALA A 1 92 ? -13.303 -1.316 17.913 1.00 88.62 92 ALA A CA 1
ATOM 680 C C . ALA A 1 92 ? -12.010 -1.650 18.664 1.00 88.62 92 ALA A C 1
ATOM 682 O O . ALA A 1 92 ? -11.684 -2.828 18.831 1.00 88.62 92 ALA A O 1
ATOM 683 N N . SER A 1 93 ? -11.291 -0.629 19.136 1.00 70.69 93 SER A N 1
ATOM 684 C CA . SER A 1 93 ? -10.251 -0.816 20.148 1.00 70.69 93 SER A CA 1
ATOM 685 C C . SER A 1 93 ? -10.955 -1.238 21.436 1.00 70.69 93 SER A C 1
ATOM 687 O O . SER A 1 93 ? -11.695 -0.433 22.000 1.00 70.69 93 SER A O 1
ATOM 689 N N . GLY A 1 94 ? -10.833 -2.512 21.810 1.00 59.69 94 GLY A N 1
ATOM 690 C CA . GLY A 1 94 ? -11.435 -3.046 23.037 1.00 59.69 94 GLY A CA 1
ATOM 691 C C . GLY A 1 94 ? -11.020 -2.289 24.292 1.00 59.69 94 GLY A C 1
ATOM 692 O O . GLY A 1 94 ? -9.937 -1.659 24.274 1.00 59.69 94 GLY A O 1
#

pLDDT: mean 93.32, std 5.96, range [59.69, 97.62]

Sequence (94 aa):
MMIPVTSSGLTVTPIPNTMDTTSTMTVSCTAANGLFAFMIFEPELNPRENANLPQTVAITVSCSSVDMVWKYVDVPSGRLQAITSVRCNEAASG

Secondary structure (DSSP, 8-state):
-EE--EEEEEEEEEPTTSS-EEEEEEEEEEPPTTEEEEEEEETTB--GGGTT--SEEEEEEEEETTT--EEEEETTTTEEEE-SEEEEEEEE--

InterPro domains:
  IPR002601 C6 domain [PF01681] (3-88)
  IPR002601 C6 domain [SM01048] (2-88)